Protein AF-A0AA43XJS5-F1 (afdb_monomer_lite)

Secondary structure (DSSP, 8-state):
-HHHHHHHHHHHHHTT--HHHHHHHTTS-HHHHHHHHTTSS---HHHHHHHHHHHHT-HHHHHHHTTTTSS-HHHHHH-HHHHHHHHHHHH----

Organism: NCBI:txid2565777

pLDDT: mean 85.44, std 13.27, range [32.69, 98.44]

Structure (mmCIF, N/CA/C/O backbone):
data_AF-A0AA43XJS5-F1
#
_entry.id   AF-A0AA43XJS5-F1
#
loop_
_atom_site.group_PDB
_atom_site.id
_atom_site.type_symbol
_atom_site.label_atom_id
_atom_site.label_alt_id
_atom_site.label_comp_id
_atom_site.label_asym_id
_atom_site.label_entity_id
_atom_site.label_seq_id
_atom_site.pdbx_PDB_ins_code
_atom_site.Cartn_x
_atom_site.Cartn_y
_atom_site.Cartn_z
_atom_site.occupancy
_atom_site.B_iso_or_equiv
_atom_site.auth_seq_id
_atom_site.auth_comp_id
_atom_site.auth_asym_id
_atom_site.auth_atom_id
_atom_site.pdbx_PDB_model_num
ATOM 1 N N . MET A 1 1 ? 6.861 0.967 -9.151 1.00 73.88 1 MET A N 1
ATOM 2 C CA . MET A 1 1 ? 5.567 1.686 -8.974 1.00 73.88 1 MET A CA 1
ATOM 3 C C . MET A 1 1 ? 4.319 0.907 -9.365 1.00 73.88 1 MET A C 1
ATOM 5 O O . MET A 1 1 ? 3.411 0.808 -8.548 1.00 73.88 1 MET A O 1
ATOM 9 N N . LYS A 1 2 ? 4.260 0.319 -10.566 1.00 79.88 2 LYS A N 1
ATOM 10 C CA . LYS A 1 2 ? 3.155 -0.576 -10.956 1.00 79.88 2 LYS A CA 1
ATOM 11 C C . LYS A 1 2 ? 2.971 -1.739 -9.963 1.00 79.88 2 LYS A C 1
ATOM 13 O O . LYS A 1 2 ? 1.843 -2.047 -9.597 1.00 79.88 2 LYS A O 1
ATOM 18 N N . GLN A 1 3 ? 4.082 -2.281 -9.450 1.00 86.44 3 GLN A N 1
ATOM 19 C CA . GLN A 1 3 ? 4.081 -3.323 -8.417 1.00 86.44 3 GLN A CA 1
ATOM 20 C C . GLN A 1 3 ? 3.474 -2.877 -7.082 1.00 86.44 3 GLN A C 1
ATOM 22 O O . GLN A 1 3 ? 2.767 -3.657 -6.453 1.00 86.44 3 GLN A O 1
ATOM 27 N N . LEU A 1 4 ? 3.676 -1.619 -6.665 1.00 86.62 4 LEU A N 1
ATOM 28 C CA . LEU A 1 4 ? 3.075 -1.098 -5.432 1.00 86.62 4 LEU A CA 1
ATOM 29 C C . LEU A 1 4 ? 1.548 -1.095 -5.531 1.00 86.62 4 LEU A C 1
ATOM 31 O O . LEU A 1 4 ? 0.882 -1.555 -4.615 1.00 86.62 4 LEU A O 1
ATOM 35 N N . ALA A 1 5 ? 0.997 -0.614 -6.649 1.00 87.88 5 ALA A N 1
ATOM 36 C CA . ALA A 1 5 ? -0.449 -0.598 -6.864 1.00 87.88 5 ALA A CA 1
ATOM 37 C C . ALA A 1 5 ? -1.031 -2.018 -6.970 1.00 87.88 5 ALA A C 1
ATOM 39 O O . ALA A 1 5 ? -2.044 -2.311 -6.340 1.00 87.88 5 ALA A O 1
ATOM 40 N N . ALA A 1 6 ? -0.360 -2.911 -7.708 1.00 89.50 6 ALA A N 1
ATOM 41 C CA . ALA A 1 6 ? -0.794 -4.297 -7.885 1.00 89.50 6 ALA A CA 1
ATOM 42 C C . ALA A 1 6 ? -0.821 -5.087 -6.564 1.00 89.50 6 ALA A C 1
ATOM 44 O O . ALA A 1 6 ? -1.722 -5.891 -6.340 1.00 89.50 6 ALA A O 1
ATOM 45 N N . ASN A 1 7 ? 0.135 -4.824 -5.670 1.00 93.25 7 ASN A N 1
ATOM 46 C CA . ASN A 1 7 ? 0.243 -5.504 -4.380 1.00 93.25 7 ASN A CA 1
ATOM 47 C C . ASN A 1 7 ? -0.369 -4.721 -3.213 1.00 93.25 7 ASN A C 1
ATOM 49 O O . ASN A 1 7 ? -0.333 -5.183 -2.070 1.00 93.25 7 ASN A O 1
ATOM 53 N N . LEU A 1 8 ? -0.970 -3.561 -3.487 1.00 95.12 8 LEU A N 1
ATOM 54 C CA . LEU A 1 8 ? -1.600 -2.713 -2.483 1.00 95.12 8 LEU A CA 1
ATOM 55 C C . LEU A 1 8 ? -2.637 -3.461 -1.622 1.00 95.12 8 LEU A C 1
ATOM 57 O O . LEU A 1 8 ? -2.587 -3.301 -0.399 1.00 95.12 8 LEU A O 1
ATOM 61 N N . PRO A 1 9 ? -3.505 -4.336 -2.180 1.00 96.56 9 PRO A N 1
ATOM 62 C CA . PRO A 1 9 ? -4.438 -5.114 -1.367 1.00 96.56 9 PRO A CA 1
ATOM 63 C C . PRO A 1 9 ? -3.732 -6.043 -0.380 1.00 96.56 9 PRO A C 1
ATOM 65 O O . PRO A 1 9 ? -4.179 -6.181 0.757 1.00 96.56 9 PRO A O 1
ATOM 68 N N . THR A 1 10 ? -2.644 -6.686 -0.808 1.00 94.69 10 THR A N 1
ATOM 69 C CA . THR A 1 10 ? -1.862 -7.610 0.020 1.00 94.69 10 THR A CA 1
ATOM 70 C C . THR A 1 10 ? -1.201 -6.855 1.164 1.00 94.69 10 THR A C 1
ATOM 72 O O . THR A 1 10 ? -1.415 -7.201 2.322 1.00 94.69 10 THR A O 1
ATOM 75 N N . LEU A 1 11 ? -0.479 -5.773 0.858 1.00 94.75 11 LEU A N 1
ATOM 76 C CA . LEU A 1 11 ? 0.203 -4.948 1.861 1.00 94.75 11 LEU A CA 1
ATOM 77 C C . LEU A 1 11 ? -0.779 -4.373 2.885 1.00 94.75 11 LEU A C 1
ATOM 79 O O . LEU A 1 11 ? -0.552 -4.469 4.090 1.00 94.75 11 LEU A O 1
ATOM 83 N N . ARG A 1 12 ? -1.914 -3.845 2.414 1.00 96.94 12 ARG A N 1
ATOM 84 C CA . ARG A 1 12 ? -2.965 -3.308 3.279 1.00 96.94 12 ARG A CA 1
ATOM 85 C C . ARG A 1 12 ? -3.532 -4.373 4.218 1.00 96.94 12 ARG A C 1
ATOM 87 O O . ARG A 1 12 ? -3.634 -4.138 5.420 1.00 96.94 12 ARG A O 1
ATOM 94 N N . LYS A 1 13 ? -3.899 -5.541 3.682 1.00 96.12 13 LYS A N 1
ATOM 95 C CA . LYS A 1 13 ? -4.467 -6.644 4.475 1.00 96.12 13 LYS A CA 1
ATOM 96 C C . LYS A 1 13 ? -3.467 -7.199 5.488 1.00 96.12 13 LYS A C 1
ATOM 98 O O . LYS A 1 13 ? -3.882 -7.564 6.582 1.00 96.12 13 LYS A O 1
ATOM 103 N N . THR A 1 14 ? -2.170 -7.199 5.179 1.00 93.62 14 THR A N 1
ATOM 104 C CA . THR A 1 14 ? -1.107 -7.576 6.128 1.00 93.62 14 THR A CA 1
ATOM 105 C C . THR A 1 14 ? -1.078 -6.673 7.368 1.00 93.62 14 THR A C 1
ATOM 107 O O . THR A 1 14 ? -0.721 -7.130 8.456 1.00 93.62 14 THR A O 1
ATOM 110 N N . LEU A 1 15 ? -1.492 -5.408 7.233 1.00 93.75 15 LEU A N 1
ATOM 111 C CA . LEU A 1 15 ? -1.666 -4.479 8.356 1.00 93.75 15 LEU A CA 1
ATOM 112 C C . LEU A 1 15 ? -3.053 -4.558 9.014 1.00 93.75 15 LEU A C 1
ATOM 114 O O . LEU A 1 15 ? -3.279 -3.897 10.020 1.00 93.75 15 LEU A O 1
ATOM 118 N N . GLY A 1 16 ? -3.978 -5.358 8.476 1.00 95.94 16 GLY A N 1
ATOM 119 C CA . GLY A 1 16 ? -5.353 -5.469 8.969 1.00 95.94 16 GLY A CA 1
ATOM 120 C C . GLY A 1 16 ? -6.275 -4.319 8.553 1.00 95.94 16 GLY A C 1
ATOM 121 O O . GLY A 1 16 ? -7.419 -4.284 8.987 1.00 95.94 16 GLY A O 1
ATOM 122 N N . PHE A 1 17 ? -5.815 -3.402 7.699 1.00 97.62 17 PHE A N 1
ATOM 123 C CA . PHE A 1 17 ? -6.599 -2.232 7.309 1.00 97.62 17 PHE A CA 1
ATOM 124 C C . PHE A 1 17 ? -7.666 -2.557 6.264 1.00 97.62 17 PHE A C 1
ATOM 126 O O . PHE A 1 17 ? -7.459 -3.344 5.337 1.00 97.62 17 PHE A O 1
ATOM 133 N N . THR A 1 18 ? -8.788 -1.857 6.339 1.00 98.44 18 THR A N 1
ATOM 134 C CA . THR A 1 18 ? -9.779 -1.662 5.281 1.00 98.44 18 THR A CA 1
ATOM 13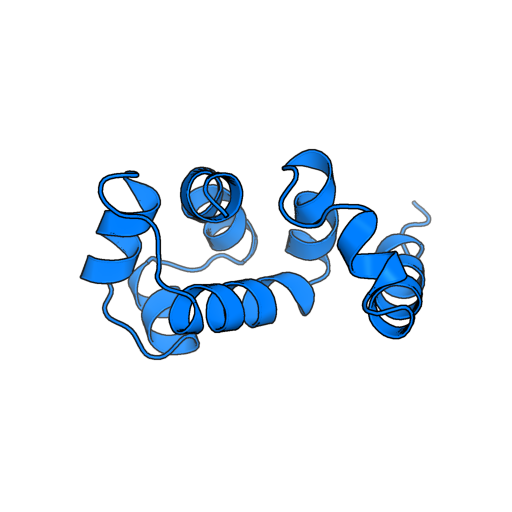5 C C . THR A 1 18 ? -9.311 -0.591 4.289 1.00 98.44 18 THR A C 1
ATOM 137 O O . THR A 1 18 ? -8.378 0.171 4.546 1.00 98.44 18 THR A O 1
ATOM 140 N N . GLN A 1 19 ? -9.958 -0.508 3.120 1.00 98.44 19 GLN A N 1
ATOM 141 C CA . GLN A 1 19 ? -9.648 0.539 2.134 1.00 98.44 19 GLN A CA 1
ATOM 142 C C . GLN A 1 19 ? -9.857 1.954 2.698 1.00 98.44 19 GLN A C 1
ATOM 144 O O . GLN A 1 19 ? -9.143 2.867 2.297 1.00 98.44 19 GLN A O 1
ATOM 149 N N . SER A 1 20 ? -10.834 2.136 3.595 1.00 98.44 20 SER A N 1
ATO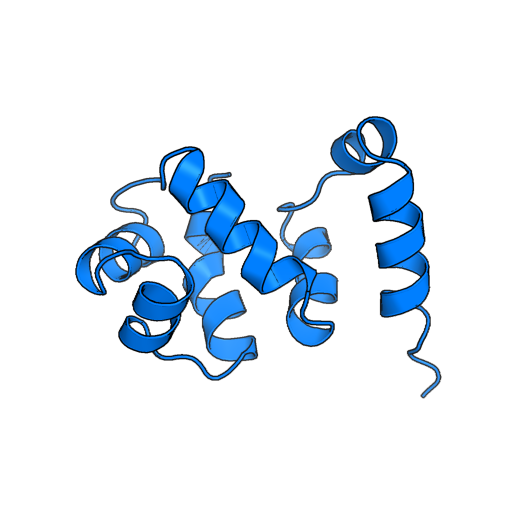M 150 C CA . SER A 1 20 ? -11.129 3.433 4.212 1.00 98.44 20 SER A CA 1
ATOM 151 C C . SER A 1 20 ? -10.059 3.825 5.227 1.00 98.44 20 SER A C 1
ATOM 153 O O . SER A 1 20 ? -9.581 4.949 5.174 1.00 98.44 20 SER A O 1
ATOM 155 N N . GLU A 1 21 ? -9.623 2.891 6.075 1.00 98.38 21 GLU A N 1
ATOM 156 C CA . GLU A 1 21 ? -8.568 3.152 7.068 1.00 98.38 21 GLU A CA 1
ATOM 157 C C . GLU A 1 21 ? -7.236 3.485 6.394 1.00 98.38 21 GLU A C 1
ATOM 159 O O . GLU A 1 21 ? -6.575 4.448 6.770 1.00 98.38 21 GLU A O 1
ATOM 164 N N . LEU A 1 22 ? -6.856 2.755 5.337 1.00 98.12 22 LEU A N 1
ATOM 165 C CA . LEU A 1 22 ? -5.650 3.111 4.585 1.00 98.12 22 LEU A CA 1
ATOM 166 C C . LEU A 1 22 ? -5.782 4.488 3.919 1.00 98.12 22 LEU A C 1
ATOM 168 O O . LEU A 1 22 ? -4.808 5.233 3.861 1.00 98.12 22 LEU A O 1
ATOM 172 N N . ALA A 1 23 ? -6.969 4.823 3.406 1.00 98.06 23 ALA A N 1
ATOM 173 C CA . ALA A 1 23 ? -7.206 6.121 2.789 1.00 98.06 23 ALA A 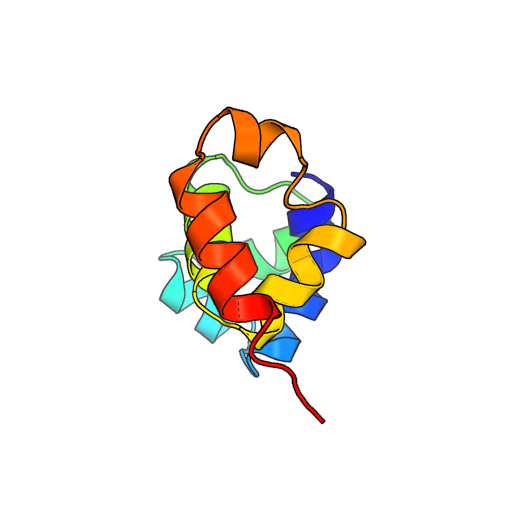CA 1
ATOM 174 C C . ALA A 1 23 ? -7.054 7.268 3.795 1.00 98.06 23 ALA A C 1
ATOM 176 O O . ALA A 1 23 ? -6.415 8.268 3.473 1.00 98.06 23 ALA A O 1
ATOM 177 N N . GLU A 1 24 ? -7.587 7.094 5.005 1.00 98.00 24 GLU A N 1
ATOM 178 C CA . GLU A 1 24 ? -7.445 8.040 6.111 1.00 98.00 24 GLU A CA 1
ATOM 179 C C . GLU A 1 24 ? -5.973 8.231 6.499 1.00 98.00 24 GLU A C 1
ATOM 181 O O . GLU A 1 24 ? -5.502 9.365 6.557 1.00 98.00 24 GLU A O 1
ATOM 186 N N . GLN A 1 25 ? -5.217 7.135 6.642 1.00 96.31 25 GLN A N 1
ATOM 187 C CA . GLN A 1 25 ? -3.790 7.177 6.991 1.00 96.31 25 GLN A CA 1
ATOM 188 C C . GLN A 1 25 ? -2.938 7.993 6.009 1.00 96.31 25 GLN A C 1
ATOM 190 O O . GLN A 1 25 ? -1.979 8.639 6.422 1.00 96.31 25 GLN A O 1
ATOM 195 N N . ILE A 1 26 ? -3.269 7.973 4.714 1.00 96.50 26 ILE A N 1
ATOM 196 C CA . ILE A 1 26 ? -2.484 8.666 3.677 1.00 96.50 26 ILE A CA 1
ATOM 197 C C . ILE A 1 26 ? -3.144 9.948 3.152 1.00 96.50 26 ILE A C 1
ATOM 199 O O . ILE A 1 26 ? -2.677 10.508 2.158 1.00 96.50 26 ILE A O 1
ATOM 203 N N . GLY A 1 27 ? -4.240 10.398 3.771 1.00 96.62 27 GLY A N 1
ATOM 204 C CA . GLY A 1 27 ? -4.940 11.622 3.374 1.00 96.62 27 GLY A CA 1
ATOM 205 C C . GLY A 1 27 ? -5.555 11.558 1.970 1.00 96.62 27 GLY A C 1
ATOM 206 O O . GLY A 1 27 ? -5.423 12.493 1.180 1.00 96.62 27 GLY A O 1
ATOM 207 N N . THR A 1 28 ? -6.214 10.449 1.623 1.00 97.00 28 THR A N 1
ATOM 208 C CA . THR A 1 28 ? -6.946 10.294 0.354 1.00 97.00 28 THR A CA 1
ATOM 209 C C . THR A 1 28 ? -8.356 9.736 0.567 1.00 97.00 28 THR A C 1
ATOM 211 O O . THR A 1 28 ? -8.847 9.644 1.686 1.00 97.00 28 THR A O 1
ATOM 214 N N . THR A 1 29 ? -9.046 9.377 -0.516 1.00 98.25 29 THR A N 1
ATOM 215 C CA . THR A 1 29 ? -10.390 8.786 -0.457 1.00 98.25 29 THR A CA 1
ATOM 216 C C . THR A 1 29 ? -10.342 7.264 -0.580 1.00 98.25 29 THR A C 1
ATOM 218 O O . THR A 1 29 ? -9.486 6.704 -1.274 1.00 98.25 29 THR A O 1
ATOM 221 N N . ARG A 1 30 ? -11.313 6.569 0.023 1.00 98.25 30 ARG A N 1
ATOM 222 C CA . ARG A 1 30 ? -11.490 5.118 -0.156 1.00 98.25 30 ARG A CA 1
ATOM 223 C C . ARG A 1 30 ? -11.623 4.745 -1.643 1.00 98.25 30 ARG A C 1
ATOM 225 O O . ARG A 1 30 ? -11.103 3.719 -2.078 1.00 98.25 30 ARG A O 1
ATOM 232 N N . GLN A 1 31 ? -12.297 5.583 -2.432 1.00 98.31 31 GLN A N 1
ATOM 233 C CA . GLN A 1 31 ? -12.479 5.413 -3.875 1.00 98.31 31 GLN A CA 1
ATOM 234 C C . GLN A 1 31 ? -11.135 5.439 -4.609 1.00 98.31 31 GLN A C 1
ATOM 236 O O . GLN A 1 31 ? -10.900 4.579 -5.456 1.00 98.31 31 GLN A O 1
ATOM 241 N N . SER A 1 32 ? -10.236 6.364 -4.250 1.00 97.62 32 SER A N 1
ATOM 242 C CA . SER A 1 32 ? -8.870 6.397 -4.784 1.00 97.62 32 SER A CA 1
ATOM 243 C C . SER A 1 32 ? -8.153 5.070 -4.532 1.00 97.62 32 SER A C 1
ATO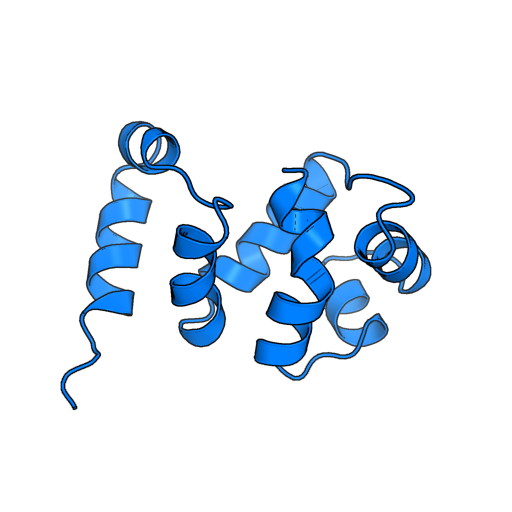M 245 O O . SER A 1 32 ? -7.638 4.475 -5.476 1.00 97.62 32 SER A O 1
ATOM 247 N N . ILE A 1 33 ? -8.189 4.560 -3.292 1.00 98.00 33 ILE A N 1
ATOM 248 C CA . ILE A 1 33 ? -7.578 3.266 -2.942 1.00 98.00 33 ILE A CA 1
ATOM 249 C C . ILE A 1 33 ? -8.162 2.131 -3.787 1.00 98.00 33 ILE A C 1
ATOM 251 O O . ILE A 1 33 ? -7.406 1.368 -4.379 1.00 98.00 33 ILE A O 1
ATOM 255 N N . ALA A 1 34 ? -9.488 2.042 -3.915 1.00 97.75 34 ALA A N 1
ATOM 256 C CA . ALA A 1 34 ? -10.132 1.001 -4.720 1.00 97.75 34 ALA A CA 1
ATOM 257 C C . ALA A 1 34 ? -9.735 1.061 -6.211 1.00 97.75 34 ALA A C 1
ATOM 259 O O . ALA A 1 34 ? -9.551 0.028 -6.863 1.00 97.75 34 ALA A O 1
ATOM 260 N N . VAL A 1 35 ? -9.575 2.264 -6.767 1.00 97.31 35 VAL A N 1
ATOM 261 C CA . VAL A 1 35 ? -9.104 2.457 -8.146 1.00 97.31 35 VAL A CA 1
ATOM 262 C C . VAL A 1 35 ? -7.650 1.995 -8.304 1.00 97.31 35 VAL A C 1
ATOM 264 O O . VAL A 1 35 ? -7.329 1.364 -9.312 1.00 97.31 35 VAL A O 1
ATOM 267 N N . TYR A 1 36 ? -6.788 2.257 -7.318 1.00 96.38 36 TYR A N 1
ATOM 268 C CA . TYR A 1 36 ? -5.398 1.789 -7.338 1.00 96.38 36 TYR A CA 1
ATOM 269 C C . TYR A 1 36 ? -5.308 0.267 -7.203 1.00 96.38 36 TYR A C 1
ATOM 271 O O . TYR A 1 36 ? -4.633 -0.377 -8.001 1.00 96.38 36 TYR A O 1
ATOM 279 N N . GLU A 1 37 ? -6.045 -0.314 -6.253 1.00 96.31 37 GLU A N 1
ATOM 280 C CA . GLU A 1 37 ? -6.088 -1.761 -6.005 1.00 96.31 37 GLU A CA 1
ATOM 281 C C . GLU A 1 37 ? -6.636 -2.558 -7.194 1.00 96.31 37 GLU A C 1
ATOM 283 O O . GLU A 1 37 ? -6.228 -3.692 -7.422 1.00 96.31 37 GLU A O 1
ATOM 288 N N . SER A 1 38 ? -7.550 -1.971 -7.969 1.00 95.12 38 SER A N 1
ATOM 289 C CA . SER A 1 38 ? -8.071 -2.591 -9.195 1.00 95.12 38 SER A CA 1
ATOM 290 C C . SER A 1 38 ? -7.154 -2.418 -10.408 1.00 95.12 38 SER A C 1
ATOM 292 O O . SER A 1 38 ? -7.484 -2.899 -11.490 1.00 95.12 38 SER A O 1
ATOM 294 N N . GLY A 1 39 ? -6.036 -1.697 -10.271 1.00 92.56 39 GLY A N 1
ATOM 295 C CA . GLY A 1 39 ? -5.113 -1.410 -11.369 1.00 92.56 39 GLY A CA 1
ATOM 296 C C . GLY A 1 39 ? -5.660 -0.439 -12.421 1.00 92.56 39 GLY A C 1
ATOM 297 O O . GLY A 1 39 ? -4.970 -0.156 -13.399 1.00 92.56 39 GLY A O 1
ATOM 298 N N . LYS A 1 40 ? -6.866 0.115 -12.223 1.00 93.75 40 LYS A N 1
ATOM 299 C CA . LYS A 1 40 ? -7.491 1.079 -13.146 1.00 93.75 40 LYS A CA 1
ATOM 300 C C . LYS A 1 40 ? -6.688 2.372 -13.271 1.00 93.75 40 LYS A C 1
ATOM 302 O O . LYS A 1 40 ? -6.745 3.033 -14.303 1.00 93.75 40 LYS A O 1
ATOM 307 N N . ARG A 1 41 ? -5.959 2.750 -12.218 1.00 93.94 41 ARG A N 1
ATOM 308 C CA . ARG A 1 41 ? -5.064 3.911 -12.213 1.00 93.94 41 ARG A CA 1
ATOM 309 C C . ARG A 1 41 ? -3.846 3.625 -11.350 1.00 93.94 41 ARG A C 1
ATOM 311 O O . ARG A 1 41 ? -3.962 3.006 -10.299 1.00 93.94 41 ARG A O 1
ATOM 318 N N . ILE A 1 42 ? -2.694 4.144 -11.757 1.00 91.81 42 ILE A N 1
ATOM 319 C CA . ILE A 1 42 ? -1.482 4.144 -10.932 1.00 91.81 42 ILE A CA 1
ATOM 320 C C . ILE A 1 42 ? -1.507 5.396 -10.033 1.00 91.81 42 ILE A C 1
ATOM 322 O O . ILE A 1 42 ? -1.837 6.480 -10.529 1.00 91.81 42 ILE A O 1
ATOM 326 N N . PRO A 1 43 ? -1.196 5.285 -8.728 1.00 93.06 43 PRO A N 1
ATOM 327 C CA . PRO A 1 43 ? -1.105 6.446 -7.850 1.00 93.06 43 PRO A CA 1
ATOM 328 C C . PRO A 1 43 ? -0.029 7.423 -8.339 1.00 93.06 43 PRO A C 1
ATOM 330 O O . PRO A 1 43 ? 1.032 7.020 -8.814 1.00 93.06 43 PRO A O 1
ATOM 333 N N . GLY A 1 44 ? -0.298 8.722 -8.199 1.00 92.62 44 GLY A N 1
ATOM 334 C CA . GLY A 1 44 ? 0.706 9.759 -8.442 1.00 92.62 44 GLY A CA 1
ATOM 335 C C . GLY A 1 44 ? 1.837 9.721 -7.408 1.00 92.62 44 GLY A C 1
ATOM 336 O O . GLY A 1 44 ? 1.772 8.981 -6.423 1.00 92.62 44 GLY A O 1
ATOM 337 N N . TRP A 1 45 ? 2.862 10.551 -7.606 1.00 90.50 45 TRP A N 1
ATOM 338 C CA . TRP A 1 45 ? 4.062 10.567 -6.761 1.00 90.50 45 TRP A CA 1
ATOM 339 C C . TRP A 1 45 ? 3.773 10.834 -5.274 1.00 90.50 45 TRP A C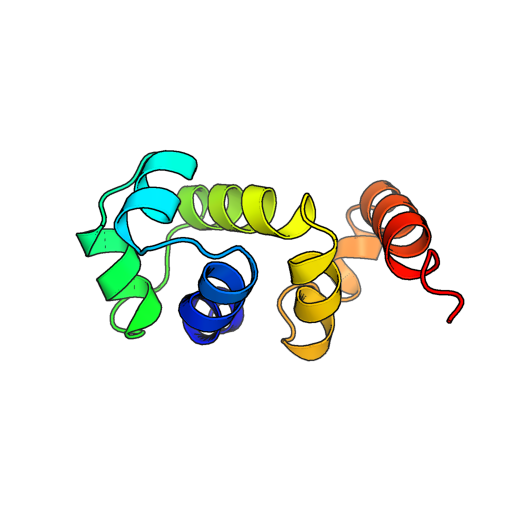 1
ATOM 341 O O . TRP A 1 45 ? 4.238 10.099 -4.412 1.00 90.50 45 TRP A O 1
ATOM 351 N N . THR A 1 46 ? 2.931 11.816 -4.952 1.00 92.19 46 THR A N 1
ATOM 352 C CA . THR A 1 46 ? 2.596 12.134 -3.552 1.00 92.19 46 THR A CA 1
ATOM 353 C C . THR A 1 46 ? 1.932 10.957 -2.834 1.00 92.19 46 THR A C 1
ATOM 355 O O . THR A 1 46 ? 2.344 10.574 -1.744 1.00 92.19 46 THR A O 1
ATOM 358 N N . VAL A 1 47 ? 0.941 10.331 -3.476 1.00 94.38 47 VAL A N 1
ATOM 359 C CA . VAL A 1 47 ? 0.234 9.160 -2.926 1.00 94.38 47 VAL A CA 1
ATOM 360 C C . VAL A 1 47 ? 1.180 7.971 -2.796 1.00 94.38 47 VAL A C 1
ATOM 362 O O . VAL A 1 47 ? 1.127 7.232 -1.821 1.00 94.38 47 VAL A O 1
ATOM 365 N N . THR A 1 48 ? 2.072 7.805 -3.766 1.00 92.06 48 THR A N 1
ATOM 366 C CA . THR A 1 48 ? 3.121 6.787 -3.750 1.00 92.06 48 THR A CA 1
ATOM 367 C C . THR A 1 48 ? 4.010 6.904 -2.520 1.00 92.06 48 THR A C 1
ATOM 369 O O . THR A 1 48 ? 4.184 5.921 -1.807 1.00 92.06 48 THR A O 1
ATOM 372 N N . VAL A 1 49 ? 4.550 8.095 -2.255 1.00 89.62 49 VAL A N 1
ATOM 373 C CA . VAL A 1 49 ? 5.442 8.325 -1.112 1.00 89.62 49 VAL A CA 1
ATOM 374 C C . VAL A 1 49 ? 4.699 8.093 0.202 1.00 89.62 49 VAL A C 1
ATOM 376 O O . VAL A 1 49 ? 5.233 7.443 1.100 1.00 89.62 49 VAL A O 1
ATOM 379 N N . ALA A 1 50 ? 3.446 8.542 0.298 1.00 93.38 50 ALA A N 1
ATOM 380 C CA . ALA A 1 50 ? 2.619 8.310 1.479 1.00 93.38 50 ALA A CA 1
ATOM 381 C C . ALA A 1 50 ? 2.364 6.810 1.724 1.00 93.38 50 ALA A C 1
ATOM 383 O O . ALA A 1 50 ? 2.540 6.325 2.840 1.00 93.38 50 ALA A O 1
ATOM 384 N N . LEU A 1 51 ? 2.036 6.047 0.675 1.00 93.81 51 LEU A N 1
ATOM 385 C CA . LEU A 1 51 ? 1.886 4.590 0.757 1.00 93.81 51 LEU A CA 1
ATOM 386 C C . LEU A 1 51 ? 3.185 3.898 1.183 1.00 93.81 51 LEU A C 1
ATOM 388 O O . LEU A 1 51 ? 3.167 3.056 2.077 1.00 93.81 51 LEU A O 1
ATOM 392 N N . LEU A 1 52 ? 4.314 4.256 0.565 1.00 89.94 52 LEU A N 1
ATOM 393 C CA . LEU A 1 52 ? 5.617 3.691 0.918 1.00 89.94 52 LEU A CA 1
ATOM 394 C C . LEU A 1 52 ? 5.962 3.966 2.381 1.00 89.94 52 LEU A C 1
ATOM 396 O O . LEU A 1 52 ? 6.402 3.057 3.074 1.00 89.94 52 LEU A O 1
ATOM 400 N N . THR A 1 53 ? 5.691 5.177 2.863 1.00 88.94 53 THR A N 1
ATOM 401 C CA . THR A 1 53 ? 5.894 5.559 4.266 1.00 88.94 53 THR A CA 1
ATOM 402 C C . THR A 1 53 ? 5.142 4.611 5.200 1.00 88.94 53 THR A C 1
ATOM 404 O O . THR A 1 53 ? 5.752 4.011 6.081 1.00 88.94 53 THR A O 1
ATOM 407 N N . VAL A 1 54 ? 3.845 4.385 4.963 1.00 91.69 54 VAL A N 1
ATOM 408 C CA . VAL A 1 54 ? 3.034 3.466 5.783 1.00 91.69 54 VAL A CA 1
ATOM 409 C C . VAL A 1 54 ? 3.627 2.053 5.811 1.00 91.69 54 VAL A C 1
ATOM 411 O O . VAL A 1 54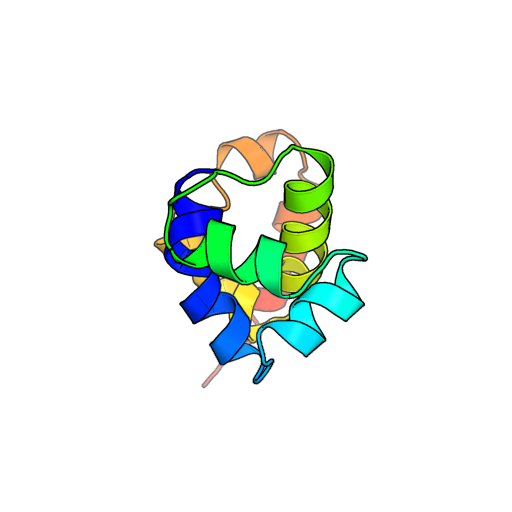 ? 3.692 1.427 6.869 1.00 91.69 54 VAL A O 1
ATOM 414 N N . PHE A 1 55 ? 4.074 1.537 4.664 1.00 90.31 55 PHE A N 1
ATOM 415 C CA . PHE A 1 55 ? 4.524 0.146 4.564 1.00 90.31 55 PHE A CA 1
ATOM 416 C C . PHE A 1 55 ? 5.975 -0.084 4.994 1.00 90.31 55 PHE A C 1
ATOM 418 O O . PHE A 1 55 ? 6.291 -1.183 5.451 1.00 90.31 55 PHE A O 1
ATOM 425 N N . ILE A 1 56 ? 6.847 0.918 4.878 1.00 85.81 56 ILE A N 1
ATOM 426 C CA . ILE A 1 56 ? 8.247 0.818 5.309 1.00 85.81 56 ILE A CA 1
ATOM 427 C C . ILE A 1 56 ? 8.338 0.743 6.836 1.00 85.81 56 ILE A C 1
ATOM 429 O O . ILE A 1 56 ? 9.127 -0.036 7.365 1.00 85.81 56 ILE A O 1
ATOM 433 N N . PHE A 1 57 ? 7.499 1.495 7.551 1.00 84.50 57 PHE A N 1
ATOM 434 C CA . PHE A 1 57 ? 7.546 1.563 9.015 1.00 84.50 57 PHE A CA 1
ATOM 435 C C . PHE A 1 57 ? 6.841 0.404 9.734 1.00 84.50 57 PHE A C 1
ATOM 437 O O . PHE A 1 57 ? 6.793 0.379 10.963 1.00 84.50 57 PHE A O 1
ATOM 444 N N . SER A 1 58 ? 6.332 -0.586 8.998 1.00 84.50 58 SER A N 1
ATOM 445 C CA . SER A 1 58 ? 5.813 -1.823 9.579 1.00 84.50 58 SER A CA 1
ATOM 446 C C . SER A 1 58 ? 6.680 -3.008 9.186 1.00 84.50 58 SER A C 1
ATOM 448 O O . SER A 1 58 ? 6.797 -3.354 8.012 1.00 84.50 58 SER A O 1
ATOM 450 N N . GLN A 1 59 ? 7.218 -3.701 10.192 1.00 80.69 59 GLN A N 1
ATOM 451 C CA . GLN A 1 59 ? 8.059 -4.883 9.997 1.00 80.69 59 GLN A CA 1
ATOM 452 C C . GLN A 1 59 ? 7.362 -5.964 9.151 1.00 80.69 59 GLN A C 1
ATOM 454 O O . GLN A 1 59 ? 8.006 -6.641 8.351 1.00 80.69 59 GLN A O 1
ATOM 459 N N . LYS A 1 60 ? 6.033 -6.103 9.283 1.00 83.75 60 LYS A N 1
ATOM 460 C CA . LYS A 1 60 ? 5.240 -7.102 8.548 1.00 83.75 60 LYS A CA 1
ATOM 461 C C . LYS A 1 60 ? 5.187 -6.829 7.046 1.00 83.75 60 LYS A C 1
ATOM 463 O O . LYS A 1 60 ? 5.156 -7.773 6.265 1.00 83.75 60 LYS A O 1
ATOM 468 N N . THR A 1 61 ? 5.140 -5.563 6.641 1.00 84.25 61 THR A N 1
ATOM 469 C CA . THR A 1 61 ? 5.090 -5.180 5.224 1.00 84.25 61 THR A CA 1
ATOM 470 C C . THR A 1 61 ? 6.473 -4.935 4.652 1.00 84.25 61 THR A C 1
ATOM 472 O O . THR A 1 61 ? 6.681 -5.258 3.489 1.00 84.25 61 THR A O 1
ATOM 475 N N . LEU A 1 62 ? 7.431 -4.476 5.461 1.00 82.12 62 LEU A N 1
ATOM 476 C CA . LEU A 1 62 ? 8.817 -4.248 5.053 1.00 82.12 62 LEU A CA 1
ATOM 477 C C . LEU A 1 62 ? 9.444 -5.495 4.415 1.00 82.12 62 LEU A C 1
ATOM 479 O O . LEU A 1 62 ? 10.033 -5.411 3.341 1.00 82.12 62 LEU A O 1
ATOM 483 N N . VAL A 1 63 ? 9.227 -6.667 5.021 1.00 80.81 63 VAL A N 1
ATOM 484 C CA . VAL A 1 63 ? 9.713 -7.956 4.493 1.00 80.81 63 VAL A CA 1
ATOM 485 C C . VAL A 1 63 ? 9.084 -8.346 3.150 1.00 80.81 63 VAL A C 1
ATOM 487 O O . VAL A 1 63 ? 9.645 -9.166 2.431 1.00 80.81 63 VAL A O 1
ATOM 490 N N . LEU A 1 64 ? 7.929 -7.774 2.797 1.00 80.50 64 LEU A N 1
ATOM 491 C CA . LEU A 1 64 ? 7.234 -8.038 1.535 1.00 80.50 64 LEU A CA 1
ATOM 492 C C . LEU A 1 64 ? 7.657 -7.073 0.423 1.00 80.50 64 LEU A C 1
ATOM 494 O O . LEU A 1 64 ? 7.425 -7.366 -0.743 1.00 80.50 64 LEU A O 1
ATOM 498 N N . LEU A 1 65 ? 8.267 -5.929 0.740 1.00 80.25 65 LEU A N 1
ATOM 499 C CA . LEU A 1 65 ? 8.580 -4.924 -0.280 1.00 80.25 65 LEU A CA 1
ATOM 500 C C . LEU A 1 65 ? 9.678 -5.380 -1.256 1.00 80.25 65 LEU A C 1
ATOM 502 O O . LEU A 1 65 ? 9.682 -4.925 -2.399 1.00 80.25 65 LEU A O 1
ATOM 506 N N . PHE A 1 66 ? 10.546 -6.307 -0.841 1.00 75.50 66 PHE A N 1
ATOM 507 C CA . PHE A 1 66 ? 11.594 -6.875 -1.693 1.00 75.50 66 PHE A CA 1
ATOM 508 C C . PHE A 1 66 ? 11.124 -7.968 -2.639 1.00 75.50 66 PHE A C 1
ATOM 510 O O . PHE A 1 66 ? 11.345 -7.824 -3.839 1.00 75.50 66 PHE A O 1
ATOM 517 N N . PRO A 1 67 ? 10.455 -9.046 -2.173 1.00 78.62 67 PRO A N 1
ATOM 518 C CA . PRO A 1 67 ? 10.037 -10.105 -3.087 1.00 78.62 67 PRO A CA 1
ATOM 519 C C . PRO A 1 67 ? 9.003 -9.610 -4.103 1.00 78.62 67 PRO A C 1
ATOM 521 O O . PRO A 1 67 ? 8.801 -10.236 -5.137 1.00 78.62 67 PRO A O 1
ATOM 524 N N . LEU A 1 68 ? 8.339 -8.489 -3.801 1.00 80.75 68 LEU A N 1
ATOM 525 C CA . LEU A 1 68 ? 7.368 -7.840 -4.674 1.00 80.75 68 LEU A CA 1
ATOM 526 C C . LEU A 1 68 ? 7.985 -6.807 -5.627 1.00 80.75 68 LEU A C 1
ATOM 528 O O . LEU A 1 68 ? 7.231 -6.167 -6.360 1.00 80.75 68 LEU A O 1
ATOM 532 N N . ASP A 1 69 ? 9.310 -6.626 -5.616 1.00 80.25 69 ASP A N 1
ATOM 533 C CA . ASP A 1 69 ? 10.022 -5.682 -6.489 1.00 80.25 69 ASP A CA 1
ATOM 534 C C . ASP A 1 69 ? 9.481 -4.237 -6.361 1.00 80.25 69 ASP A C 1
ATOM 536 O O . ASP A 1 69 ? 9.268 -3.499 -7.329 1.00 80.25 69 ASP A O 1
ATOM 540 N N . ILE A 1 70 ? 9.148 -3.846 -5.122 1.00 82.56 70 ILE A N 1
ATOM 541 C CA . ILE A 1 70 ? 8.678 -2.494 -4.779 1.00 82.56 70 ILE A CA 1
ATOM 542 C C . ILE A 1 70 ? 9.846 -1.642 -4.286 1.00 82.56 70 ILE A C 1
ATOM 544 O O . ILE A 1 70 ? 9.944 -0.476 -4.672 1.00 82.56 70 ILE A O 1
ATOM 548 N N . LEU A 1 71 ? 10.708 -2.224 -3.449 1.00 78.69 71 LEU A N 1
ATOM 549 C CA . LEU A 1 71 ? 12.020 -1.677 -3.125 1.00 78.69 71 LEU A CA 1
ATOM 550 C C . LEU A 1 71 ? 13.066 -2.446 -3.934 1.00 78.69 71 LEU A C 1
ATOM 552 O O . LEU A 1 71 ? 13.226 -3.648 -3.734 1.00 78.69 71 LEU A O 1
ATOM 556 N N . SER A 1 72 ? 13.740 -1.754 -4.855 1.00 72.44 72 SER A N 1
ATOM 557 C CA . SER A 1 72 ? 14.868 -2.299 -5.613 1.00 72.44 72 SER A CA 1
ATOM 558 C C . SER A 1 72 ? 16.192 -1.947 -4.938 1.00 72.44 72 SER A C 1
ATOM 560 O O . SER A 1 72 ? 16.268 -0.999 -4.152 1.00 72.44 72 SER A O 1
ATOM 562 N N . ASN A 1 73 ? 17.246 -2.696 -5.273 1.00 68.75 73 ASN A N 1
ATOM 563 C CA . ASN A 1 73 ? 18.596 -2.454 -4.756 1.00 68.75 73 ASN A CA 1
ATOM 564 C C . ASN A 1 73 ? 19.084 -1.023 -5.045 1.00 68.75 73 ASN A C 1
ATOM 566 O O . ASN A 1 73 ? 19.757 -0.432 -4.207 1.00 68.75 73 ASN A O 1
ATOM 570 N N . ASP A 1 74 ? 18.645 -0.421 -6.155 1.00 70.06 74 ASP A N 1
ATOM 571 C CA . ASP A 1 74 ? 19.014 0.951 -6.534 1.00 70.06 74 ASP A CA 1
ATOM 572 C C . ASP A 1 74 ? 18.590 1.992 -5.478 1.00 70.06 74 ASP A C 1
ATOM 574 O O . ASP A 1 74 ? 19.213 3.044 -5.334 1.00 70.06 74 ASP A O 1
ATOM 578 N N . ILE A 1 75 ? 17.527 1.712 -4.712 1.00 70.19 75 ILE A N 1
ATOM 579 C CA . ILE A 1 75 ? 17.068 2.603 -3.638 1.00 70.19 75 ILE A CA 1
ATOM 580 C C . ILE A 1 75 ? 18.054 2.608 -2.466 1.00 70.19 75 ILE A C 1
ATOM 582 O O . ILE A 1 75 ? 18.175 3.627 -1.789 1.00 70.19 75 ILE A O 1
ATOM 586 N N . PHE A 1 76 ? 18.777 1.517 -2.219 1.00 69.56 76 PHE A N 1
ATOM 587 C CA . PHE A 1 76 ? 19.776 1.470 -1.150 1.00 69.56 76 PHE A CA 1
ATOM 588 C C . PHE A 1 76 ? 21.063 2.175 -1.502 1.00 69.56 76 PHE A C 1
ATOM 590 O O . PHE A 1 76 ? 21.638 2.830 -0.633 1.00 69.56 76 PHE A O 1
ATOM 597 N N . ASP A 1 77 ? 21.442 2.127 -2.772 1.00 73.00 77 ASP A N 1
ATOM 598 C CA . ASP A 1 77 ? 22.546 2.936 -3.271 1.00 73.00 77 ASP A CA 1
ATOM 599 C C . ASP A 1 77 ? 22.205 4.430 -3.152 1.00 73.00 77 ASP A C 1
ATOM 601 O O . ASP A 1 77 ? 23.044 5.243 -2.761 1.00 73.00 77 ASP A O 1
ATOM 605 N N . ALA A 1 78 ? 20.944 4.793 -3.414 1.00 73.69 78 ALA A N 1
ATOM 606 C CA . ALA A 1 78 ? 20.460 6.166 -3.286 1.00 73.69 78 ALA A CA 1
ATOM 607 C C . ALA A 1 78 ? 20.229 6.614 -1.829 1.00 73.69 78 ALA A C 1
ATOM 609 O O . ALA A 1 78 ? 20.375 7.798 -1.518 1.00 73.69 78 ALA A O 1
ATOM 610 N N . ILE A 1 79 ? 19.839 5.699 -0.934 1.00 74.69 79 ILE A N 1
ATOM 611 C CA . ILE A 1 79 ? 19.505 5.985 0.469 1.00 74.69 79 ILE A CA 1
ATOM 612 C C . ILE A 1 79 ? 20.155 4.933 1.389 1.00 74.69 79 ILE A C 1
ATOM 614 O O . ILE A 1 79 ? 19.471 4.041 1.906 1.00 74.69 79 ILE A O 1
ATOM 618 N N . PRO A 1 80 ? 21.463 5.055 1.686 1.00 77.31 80 PRO A N 1
ATOM 619 C CA . PRO A 1 80 ? 22.186 4.070 2.498 1.00 77.31 80 PRO A CA 1
ATOM 620 C C . PRO A 1 80 ? 21.614 3.891 3.912 1.00 77.31 80 PRO A C 1
ATOM 622 O O . PRO A 1 80 ? 21.659 2.810 4.496 1.00 77.31 80 PRO A O 1
ATOM 625 N N . THR A 1 81 ? 21.019 4.945 4.478 1.00 80.94 81 THR A N 1
ATOM 626 C CA . THR A 1 81 ? 20.365 4.886 5.794 1.00 80.94 81 THR A CA 1
ATOM 627 C C . THR A 1 81 ? 19.137 3.978 5.800 1.00 80.94 81 THR A C 1
ATOM 629 O O . THR A 1 81 ? 18.849 3.355 6.825 1.00 80.94 81 THR A O 1
ATOM 632 N N . LEU A 1 82 ? 18.437 3.860 4.667 1.00 76.88 82 LEU A N 1
ATOM 633 C CA . LEU A 1 82 ? 17.317 2.940 4.522 1.00 76.88 82 LEU A CA 1
ATOM 634 C C . LEU A 1 82 ? 17.809 1.491 4.501 1.00 76.88 82 LEU A C 1
ATOM 636 O O . LEU A 1 82 ? 17.166 0.653 5.126 1.00 76.88 82 LEU A O 1
ATOM 640 N N . ASN A 1 83 ? 18.963 1.210 3.882 1.00 76.44 83 ASN A N 1
ATOM 641 C CA . ASN A 1 83 ? 19.564 -0.127 3.919 1.00 76.44 83 ASN A CA 1
ATOM 642 C C . ASN A 1 83 ? 19.836 -0.571 5.363 1.00 76.44 83 ASN A C 1
ATOM 644 O O . ASN A 1 83 ? 19.353 -1.612 5.799 1.00 76.44 83 ASN A O 1
ATOM 648 N N . ASN A 1 84 ? 20.492 0.286 6.152 1.00 78.38 84 ASN A N 1
ATOM 649 C CA . ASN A 1 84 ? 20.778 -0.004 7.562 1.00 78.38 84 ASN A CA 1
ATOM 650 C C . ASN A 1 84 ? 19.497 -0.217 8.390 1.00 78.38 84 ASN A C 1
ATOM 652 O O . ASN A 1 84 ? 19.446 -1.087 9.262 1.00 78.38 84 ASN A O 1
ATOM 656 N N . TYR A 1 85 ? 18.450 0.580 8.136 1.00 81.31 85 TYR A N 1
ATOM 657 C CA . TYR A 1 85 ? 17.150 0.391 8.784 1.00 81.31 85 TYR A CA 1
ATOM 658 C C . TYR A 1 85 ? 16.551 -0.969 8.420 1.00 81.31 85 TYR A C 1
ATOM 660 O O . TYR A 1 85 ? 16.099 -1.706 9.296 1.00 81.31 85 TYR A O 1
ATOM 668 N N . VAL A 1 86 ? 16.556 -1.310 7.138 1.00 77.88 86 VAL A N 1
ATOM 669 C CA . VAL A 1 86 ? 15.997 -2.556 6.627 1.00 77.88 86 VAL A CA 1
ATOM 670 C C . VAL A 1 86 ? 16.728 -3.769 7.195 1.00 77.88 86 VAL A C 1
ATOM 672 O O . VAL A 1 86 ? 16.074 -4.646 7.757 1.00 77.88 86 VAL A O 1
ATOM 675 N N . GLU A 1 87 ? 18.058 -3.798 7.134 1.00 78.69 87 GLU A N 1
ATOM 676 C CA . GLU A 1 87 ? 18.867 -4.897 7.672 1.00 78.69 87 GLU A CA 1
ATOM 677 C C . GLU A 1 87 ? 18.567 -5.132 9.156 1.00 78.69 87 GLU A C 1
ATOM 679 O O . GLU A 1 87 ? 18.243 -6.252 9.558 1.00 78.69 87 GLU A O 1
ATOM 684 N N . LYS A 1 88 ? 18.542 -4.063 9.962 1.00 80.00 88 LYS A N 1
ATOM 685 C CA . LYS A 1 88 ? 18.232 -4.144 11.397 1.00 80.00 88 LYS A CA 1
ATOM 686 C C . LYS A 1 88 ? 16.821 -4.671 11.678 1.00 80.00 88 LYS A C 1
ATOM 688 O O . LYS A 1 88 ? 16.616 -5.412 12.638 1.00 80.00 88 LYS A O 1
ATOM 693 N N . ASN A 1 89 ? 15.832 -4.270 10.881 1.00 75.25 89 ASN A N 1
ATOM 694 C CA . ASN A 1 89 ? 14.431 -4.623 11.124 1.00 75.25 89 ASN A CA 1
ATOM 695 C C . ASN A 1 89 ? 14.024 -5.967 10.498 1.00 75.25 89 ASN A C 1
ATOM 697 O O . ASN A 1 89 ? 13.048 -6.561 10.958 1.00 75.25 89 ASN A O 1
ATOM 701 N N . ILE A 1 90 ? 14.767 -6.480 9.512 1.00 72.06 90 ILE A N 1
ATOM 702 C CA . ILE A 1 90 ? 14.550 -7.813 8.925 1.00 72.06 90 ILE A CA 1
ATOM 703 C C . ILE A 1 90 ? 15.342 -8.900 9.678 1.00 72.06 90 ILE A C 1
ATOM 705 O O . ILE A 1 90 ? 14.802 -9.987 9.882 1.00 72.06 90 ILE A O 1
ATOM 709 N N . GLN A 1 91 ? 16.562 -8.619 10.162 1.00 58.34 91 GLN A N 1
ATOM 710 C CA . GLN A 1 91 ? 17.397 -9.599 10.886 1.00 58.34 91 GLN A CA 1
ATOM 711 C C . GLN A 1 91 ? 16.914 -9.940 12.308 1.00 58.34 91 GLN A C 1
ATOM 713 O O . GLN A 1 91 ? 17.321 -10.960 12.855 1.00 58.34 91 GLN A O 1
ATOM 718 N N . ASN A 1 92 ? 15.974 -9.187 12.889 1.00 52.09 92 ASN A N 1
ATOM 719 C CA . ASN A 1 92 ? 15.328 -9.532 14.169 1.00 52.09 92 ASN A CA 1
ATOM 720 C C . ASN A 1 92 ? 14.358 -10.739 14.086 1.00 52.09 92 ASN A C 1
ATOM 722 O O . ASN A 1 92 ? 13.448 -10.872 14.902 1.00 52.09 92 ASN A O 1
ATOM 726 N N . ARG A 1 93 ? 14.555 -11.638 13.114 1.00 40.66 93 ARG A N 1
ATOM 727 C CA . ARG A 1 93 ? 13.975 -12.983 13.073 1.00 40.66 93 ARG A CA 1
ATOM 728 C C . ARG A 1 93 ? 15.059 -14.012 13.391 1.00 40.66 93 ARG A C 1
ATOM 730 O O . ARG A 1 93 ? 15.611 -14.627 12.487 1.00 40.66 93 ARG A O 1
ATOM 737 N N . ASN A 1 94 ? 15.319 -14.241 14.671 1.00 32.69 94 ASN A N 1
ATOM 738 C CA . ASN A 1 94 ? 15.711 -15.580 15.098 1.00 32.69 94 ASN A CA 1
ATOM 739 C C . ASN A 1 94 ? 14.451 -16.253 15.643 1.00 32.69 94 ASN A C 1
ATOM 741 O O . ASN A 1 94 ? 13.937 -15.794 16.657 1.00 32.69 94 ASN A O 1
ATOM 745 N N . LEU A 1 95 ? 14.006 -17.284 14.912 1.00 37.66 95 LEU A N 1
ATOM 746 C CA . LEU A 1 95 ? 13.126 -18.396 15.311 1.00 37.66 95 LEU A CA 1
ATOM 747 C C . LEU A 1 95 ? 11.807 -18.035 16.016 1.00 37.66 95 LEU A C 1
ATOM 749 O O . LEU A 1 95 ? 11.809 -17.780 17.236 1.00 37.66 95 LEU A O 1
#

Radius of gyration: 13.44 Å; chains: 1; bounding box: 35×30×28 Å

Foldseek 3Di:
DLLCLCCVVVLCVLVVDDLQRLCVQLVHHSVVNVCSNVSVDPDDPSSLVSSCVVQLPDLSNLVVCVVSVNDDPVVCVVPVVSVVVSCVSPVVDDD

InterPro domains:
  IPR001387 Cro/C1-type, helix-turn-helix domain [PS50943] (11-43)
  IPR001387 Cro/C1-type, helix-turn-helix domain [SM00530] (7-61)
  IPR001387 Cro/C1-type, helix-turn-helix domain [cd00093] (11-55)
  IPR010982 Lambda repressor-like, DNA-binding domain superfamily [G3DSA:1.10.260.40] (1-64)
  IPR010982 Lambda repressor-like, DNA-binding domain superfamily [SSF47413] (2-55)

Sequence (95 aa):
MKQLAANLPTLRKTLGFTQSELAEQIGTTRQSIAVYESGKRIPGWTVTVALLTVFIFSQKTLVLLFPLDILSNDIFDAIPTLNNYVEKNIQNRNL